Protein AF-A0A1B1FFP7-F1 (afdb_monomer)

Mean predicted aligned error: 6.58 Å

Sequence (120 aa):
LLLTLPTTCPLGAAAAIVDKVARKSIRLYSKKCHQLGHTQKDCSELLHLLHQLSQWVAPYLTDKGKYKEVTEQVTKQFRQMAQNPGNTACARHNIWAATTHYYQQVARLTSLMVKQRLMN

Solvent-accessible surface area (backbone atoms only — not comparable to full-atom values): 6703 Å² total; per-residue (Å²): 133,83,84,79,68,59,101,74,66,51,60,38,51,42,23,43,44,43,36,47,52,26,55,52,46,42,61,48,45,80,74,37,31,65,69,50,72,47,53,70,67,59,47,53,51,52,44,50,54,34,50,51,52,34,57,70,32,49,87,42,52,54,72,68,76,81,45,41,69,69,43,45,53,55,49,53,53,53,48,55,57,70,63,57,83,58,62,50,67,61,37,35,51,54,46,47,58,57,47,49,56,51,52,55,49,38,54,52,40,52,49,51,47,52,54,55,62,76,76,105

Radius of gyration: 14.86 Å; Cα contacts (8 Å, |Δi|>4): 83; chains: 1; bounding box: 39×23×39 Å

Structure (mmCIF, N/CA/C/O backbone):
data_AF-A0A1B1FFP7-F1
#
_entry.id   AF-A0A1B1FFP7-F1
#
loop_
_atom_site.group_PDB
_atom_site.id
_atom_site.type_symbol
_atom_site.label_atom_id
_atom_site.label_alt_id
_atom_site.label_comp_id
_atom_site.label_asym_id
_atom_site.label_entity_id
_atom_site.label_seq_id
_atom_site.pdbx_PDB_ins_code
_atom_site.Cartn_x
_atom_site.Cartn_y
_atom_site.Cartn_z
_atom_site.occupancy
_atom_site.B_iso_or_equiv
_atom_site.auth_seq_id
_atom_site.auth_comp_id
_atom_site.auth_asym_id
_atom_site.auth_atom_id
_atom_site.pdbx_PDB_model_num
ATOM 1 N N . LEU A 1 1 ? 14.551 -2.022 9.978 1.00 39.97 1 LEU A N 1
ATOM 2 C CA . LEU A 1 1 ? 13.949 -1.450 11.202 1.00 39.97 1 LEU A CA 1
ATOM 3 C C . LEU A 1 1 ? 12.517 -1.948 11.282 1.00 39.97 1 LEU A C 1
ATOM 5 O O . LEU A 1 1 ? 11.729 -1.632 10.396 1.00 39.97 1 LEU A O 1
ATOM 9 N N . LEU A 1 2 ? 12.241 -2.812 12.256 1.00 40.16 2 LEU A N 1
ATOM 10 C CA . LEU A 1 2 ? 10.919 -3.375 12.492 1.00 40.16 2 LEU A CA 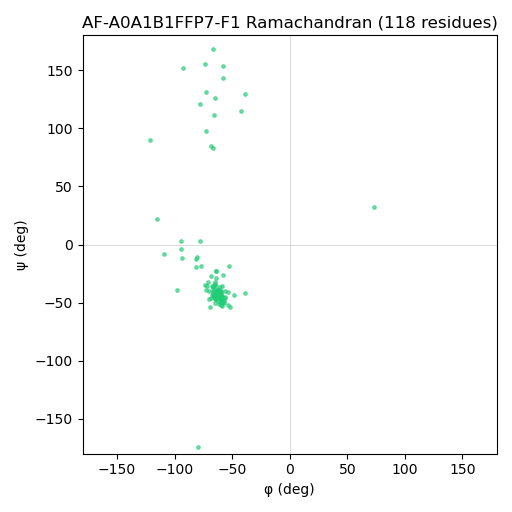1
ATOM 11 C C . LEU A 1 2 ? 9.963 -2.254 12.906 1.00 40.16 2 LEU A C 1
ATOM 13 O O . LEU A 1 2 ? 10.220 -1.561 13.885 1.00 40.16 2 LEU A O 1
ATOM 17 N N . LEU A 1 3 ? 8.840 -2.118 12.204 1.00 49.06 3 LEU A N 1
ATOM 18 C CA . LEU A 1 3 ? 7.635 -1.598 12.840 1.00 49.06 3 LEU A CA 1
ATOM 19 C C . LEU A 1 3 ? 7.193 -2.683 13.830 1.00 49.06 3 LEU A C 1
ATOM 21 O O . LEU A 1 3 ? 6.416 -3.569 13.483 1.00 49.06 3 LEU A O 1
ATOM 25 N N . THR A 1 4 ? 7.766 -2.680 15.034 1.00 46.66 4 THR A N 1
ATOM 26 C CA . THR A 1 4 ? 7.234 -3.421 16.180 1.00 46.66 4 THR A CA 1
ATOM 27 C C . THR A 1 4 ? 5.910 -2.769 16.541 1.00 46.66 4 THR A C 1
ATOM 29 O O . THR A 1 4 ? 5.845 -1.865 17.370 1.00 46.66 4 THR A O 1
ATOM 32 N N . LEU A 1 5 ? 4.856 -3.156 15.826 1.00 46.97 5 LEU A N 1
ATOM 33 C CA . LEU A 1 5 ? 3.507 -2.750 16.175 1.00 46.97 5 LEU A CA 1
ATOM 34 C C . LEU A 1 5 ? 3.106 -3.539 17.427 1.00 46.97 5 LEU A C 1
ATOM 36 O O . LEU A 1 5 ? 3.309 -4.756 17.455 1.00 46.97 5 LEU A O 1
ATOM 40 N N . PRO A 1 6 ? 2.577 -2.872 18.465 1.00 47.31 6 PRO A N 1
ATOM 41 C CA . PRO A 1 6 ? 2.093 -3.555 19.655 1.00 47.31 6 PRO A CA 1
ATOM 42 C C . PRO A 1 6 ? 1.006 -4.570 19.284 1.00 47.31 6 PRO A C 1
ATOM 44 O O . PRO A 1 6 ? 0.291 -4.406 18.291 1.00 47.31 6 PRO A O 1
ATOM 47 N N . THR A 1 7 ? 0.864 -5.606 20.111 1.00 51.12 7 THR A N 1
ATOM 48 C CA . THR A 1 7 ? -0.105 -6.711 19.982 1.00 51.12 7 THR A CA 1
ATOM 49 C C . THR A 1 7 ? -1.555 -6.233 19.819 1.00 51.12 7 THR A C 1
ATOM 51 O O . THR A 1 7 ? -2.394 -6.966 19.303 1.00 51.12 7 THR A O 1
ATOM 54 N N . THR A 1 8 ? -1.839 -4.980 20.181 1.00 57.19 8 THR A N 1
ATOM 55 C CA . THR A 1 8 ? -3.074 -4.252 19.888 1.00 57.19 8 THR A CA 1
ATOM 56 C C . THR A 1 8 ? -2.763 -2.973 19.102 1.00 57.19 8 THR A C 1
ATOM 58 O O . THR A 1 8 ? -2.547 -1.899 19.657 1.00 57.19 8 THR A O 1
ATOM 61 N N . CYS A 1 9 ? -2.745 -3.066 17.770 1.00 66.94 9 CYS A N 1
ATOM 62 C CA . CYS A 1 9 ? -2.741 -1.882 16.911 1.00 66.94 9 CYS A CA 1
ATOM 63 C C . CYS A 1 9 ? -4.172 -1.310 16.855 1.00 66.94 9 CYS A C 1
ATOM 65 O O . CYS A 1 9 ? -5.082 -2.036 16.443 1.00 66.94 9 CYS A O 1
ATOM 67 N N . PRO A 1 10 ? -4.415 -0.048 17.261 1.00 81.69 10 PRO A N 1
ATOM 68 C CA . PRO A 1 10 ? -5.734 0.566 17.118 1.00 81.69 10 PRO A CA 1
ATOM 69 C C . PRO A 1 10 ? -6.182 0.575 15.650 1.00 81.69 10 PRO A C 1
ATOM 71 O O . PRO A 1 10 ? -5.357 0.842 14.775 1.00 81.69 10 PRO A O 1
ATOM 74 N N . LEU A 1 11 ? -7.481 0.380 15.376 1.00 84.62 11 LEU A N 1
ATOM 75 C CA . LEU A 1 11 ? -8.041 0.416 14.010 1.00 84.62 11 LEU A CA 1
ATOM 76 C C . LEU A 1 11 ? -7.588 1.651 13.223 1.00 84.62 11 LEU A C 1
ATOM 78 O O . LEU A 1 11 ? -7.162 1.532 12.078 1.00 84.62 11 LEU A O 1
ATOM 82 N N . GLY A 1 12 ? -7.604 2.823 13.865 1.00 85.94 12 GLY A N 1
ATOM 83 C CA . GLY A 1 12 ? -7.147 4.067 13.247 1.00 85.94 12 GLY A CA 1
ATOM 84 C C . GLY A 1 12 ? -5.659 4.070 12.890 1.00 85.94 12 GLY A C 1
ATOM 85 O O . GLY A 1 12 ? -5.279 4.607 11.851 1.00 85.94 12 GLY A O 1
ATOM 86 N N . ALA A 1 13 ? -4.814 3.430 13.704 1.00 85.62 13 ALA A N 1
ATOM 87 C CA . ALA A 1 13 ? -3.382 3.320 13.435 1.00 85.62 13 ALA A CA 1
ATOM 88 C C . ALA A 1 13 ? -3.128 2.387 12.246 1.00 85.62 13 ALA A C 1
ATOM 90 O O . ALA A 1 13 ? -2.395 2.743 11.324 1.00 85.62 13 ALA A O 1
ATOM 91 N N . ALA A 1 14 ? -3.783 1.222 12.240 1.00 87.44 14 ALA A N 1
ATOM 92 C CA . ALA A 1 14 ? -3.716 0.263 11.144 1.00 87.44 14 ALA A CA 1
ATOM 93 C C . ALA A 1 14 ? -4.182 0.899 9.825 1.00 87.44 14 ALA A C 1
ATOM 95 O O . ALA A 1 14 ? -3.457 0.864 8.830 1.00 87.44 14 ALA A O 1
ATOM 96 N N . ALA A 1 15 ? -5.333 1.575 9.843 1.00 89.88 15 ALA A N 1
ATOM 97 C CA . ALA A 1 15 ? -5.876 2.288 8.693 1.00 89.88 15 ALA A CA 1
ATOM 98 C C . ALA A 1 15 ? -4.930 3.382 8.178 1.00 89.88 15 ALA A C 1
ATOM 100 O O . ALA A 1 15 ? -4.701 3.485 6.973 1.00 89.88 15 ALA A O 1
ATOM 101 N N . ALA A 1 16 ? -4.325 4.165 9.077 1.00 90.38 16 ALA A N 1
ATOM 102 C CA . ALA A 1 16 ? -3.380 5.215 8.708 1.00 90.38 16 ALA A CA 1
ATOM 103 C C . ALA A 1 16 ? -2.105 4.661 8.048 1.00 90.38 16 ALA A C 1
ATOM 105 O O . ALA A 1 16 ? -1.601 5.255 7.090 1.00 90.38 16 ALA A O 1
ATOM 106 N N . ILE A 1 17 ? -1.587 3.523 8.525 1.00 89.69 17 ILE A N 1
ATOM 107 C CA . ILE A 1 17 ? -0.440 2.839 7.910 1.00 89.69 17 ILE A CA 1
ATOM 108 C C . ILE A 1 17 ? -0.814 2.345 6.513 1.00 89.69 17 ILE A C 1
ATOM 110 O O . ILE A 1 17 ? -0.097 2.640 5.556 1.00 89.69 17 ILE A O 1
ATOM 114 N N . VAL A 1 18 ? -1.941 1.637 6.390 1.00 91.69 18 VAL A N 1
ATOM 115 C CA . VAL A 1 18 ? -2.412 1.072 5.120 1.00 91.69 18 VAL A CA 1
ATOM 116 C C . VAL A 1 18 ? -2.650 2.175 4.084 1.00 91.69 18 VAL A C 1
ATOM 118 O O . VAL A 1 18 ? -2.109 2.091 2.981 1.00 91.69 18 VAL A O 1
ATOM 121 N N . ASP A 1 19 ? -3.351 3.257 4.444 1.00 92.75 19 ASP A N 1
ATOM 122 C CA . ASP A 1 19 ? -3.563 4.408 3.553 1.00 92.75 19 ASP A CA 1
ATOM 123 C C . ASP A 1 19 ? -2.235 5.065 3.153 1.00 92.75 19 ASP A C 1
ATOM 125 O O . ASP A 1 19 ? -2.026 5.408 1.985 1.00 92.75 19 ASP A O 1
ATOM 129 N N . LYS A 1 20 ? -1.288 5.218 4.090 1.00 92.19 20 LYS A N 1
ATOM 130 C CA . LYS A 1 20 ? 0.010 5.821 3.768 1.00 92.19 20 LYS A CA 1
ATOM 131 C C . LYS A 1 20 ? 0.809 4.944 2.805 1.00 92.19 20 LYS A C 1
ATOM 133 O O . LYS A 1 20 ? 1.361 5.486 1.845 1.00 92.19 20 LYS A O 1
ATOM 138 N N . VAL A 1 21 ? 0.871 3.631 3.029 1.00 91.75 21 VAL A N 1
ATOM 139 C CA . VAL A 1 21 ? 1.542 2.686 2.121 1.00 91.75 21 VAL A CA 1
ATOM 140 C C . VAL A 1 21 ? 0.895 2.733 0.739 1.00 91.75 21 VAL A C 1
ATOM 142 O O . VAL A 1 21 ? 1.616 2.871 -0.250 1.00 91.75 21 VAL A O 1
ATOM 145 N N . ALA A 1 22 ? -0.438 2.717 0.658 1.00 93.19 22 ALA A N 1
ATOM 146 C CA . ALA A 1 22 ? -1.167 2.795 -0.606 1.00 93.19 22 ALA A CA 1
ATOM 147 C C . ALA A 1 22 ? -0.828 4.079 -1.379 1.00 93.19 22 ALA A C 1
ATOM 149 O O . ALA A 1 22 ? -0.337 4.022 -2.508 1.00 93.19 22 ALA A O 1
ATOM 150 N N . ARG A 1 23 ? -0.951 5.252 -0.745 1.00 93.19 23 ARG A N 1
ATOM 151 C CA . ARG A 1 23 ? -0.636 6.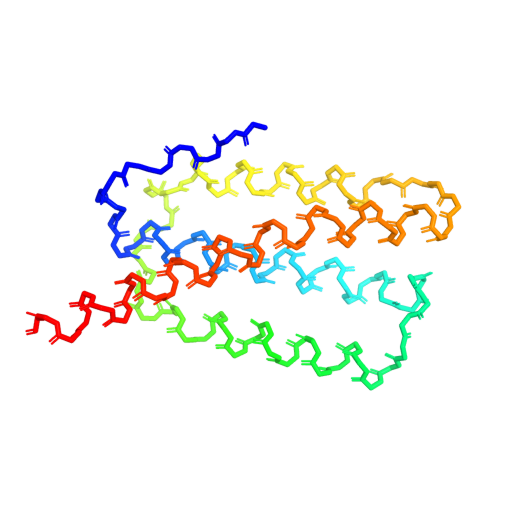551 -1.373 1.00 93.19 23 ARG A CA 1
ATOM 152 C C . ARG A 1 23 ? 0.818 6.678 -1.811 1.00 93.19 23 ARG A C 1
ATOM 154 O O . ARG A 1 23 ? 1.105 7.280 -2.847 1.00 93.19 23 ARG A O 1
ATOM 161 N N . LYS A 1 24 ? 1.762 6.175 -1.010 1.00 92.31 24 LYS A N 1
ATOM 162 C CA . LYS A 1 24 ? 3.188 6.230 -1.361 1.00 92.31 24 LYS A CA 1
ATOM 163 C C . LYS A 1 24 ? 3.523 5.272 -2.498 1.00 92.31 24 LYS A C 1
ATOM 165 O O . LYS A 1 24 ? 4.309 5.653 -3.363 1.00 92.31 24 LYS A O 1
ATOM 170 N N . SER A 1 25 ? 2.881 4.110 -2.538 1.00 91.19 25 SER A N 1
ATOM 171 C CA . SER A 1 25 ? 2.995 3.152 -3.638 1.00 91.19 25 SER A CA 1
ATOM 172 C C . SER A 1 25 ? 2.422 3.731 -4.928 1.00 91.19 25 SER A C 1
ATOM 174 O O . SER A 1 25 ? 3.133 3.745 -5.927 1.00 91.19 25 SER A O 1
ATOM 176 N N . ILE A 1 26 ? 1.228 4.337 -4.890 1.00 92.94 26 ILE A N 1
ATOM 177 C CA . ILE A 1 26 ? 0.642 5.055 -6.037 1.00 92.94 26 ILE A CA 1
ATOM 178 C C . ILE A 1 26 ? 1.650 6.067 -6.581 1.00 92.94 26 ILE A C 1
ATOM 180 O O . ILE A 1 26 ? 2.041 6.001 -7.739 1.00 92.94 26 ILE A O 1
ATOM 184 N N . ARG A 1 27 ? 2.174 6.952 -5.723 1.00 91.81 27 ARG A N 1
ATOM 185 C CA . ARG A 1 27 ? 3.142 7.974 -6.151 1.00 91.81 27 ARG A CA 1
ATOM 186 C C . ARG A 1 27 ? 4.426 7.384 -6.745 1.00 91.81 27 ARG A C 1
ATOM 188 O O . ARG A 1 27 ? 5.002 8.000 -7.642 1.00 91.81 27 ARG A O 1
ATOM 195 N N . LEU A 1 28 ? 4.908 6.258 -6.220 1.00 88.94 28 LEU A N 1
ATOM 196 C CA . LEU A 1 28 ? 6.108 5.586 -6.716 1.00 88.94 28 LEU A CA 1
ATOM 197 C C . LEU A 1 28 ? 5.854 4.979 -8.099 1.00 88.94 28 LEU A C 1
ATOM 199 O O . LEU A 1 28 ? 6.578 5.290 -9.045 1.00 88.94 28 LEU A O 1
ATOM 203 N N . TYR A 1 29 ? 4.809 4.164 -8.227 1.00 88.31 29 TYR A N 1
ATOM 204 C CA . TYR A 1 29 ? 4.514 3.427 -9.450 1.00 88.31 29 TYR A CA 1
ATOM 205 C C .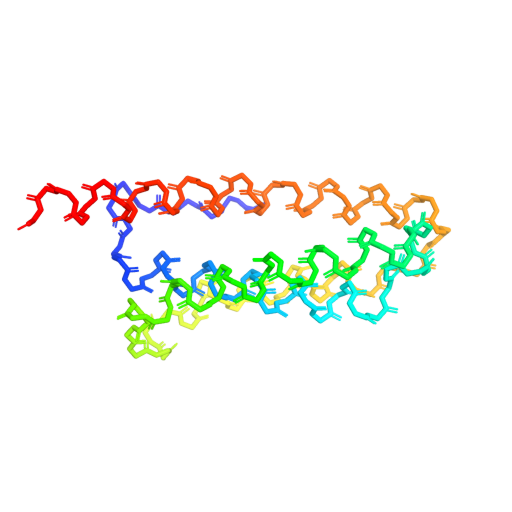 TYR A 1 29 ? 3.962 4.335 -10.556 1.00 88.31 29 TYR A C 1
ATOM 207 O O . TYR A 1 29 ? 4.400 4.201 -11.692 1.00 88.31 29 TYR A O 1
ATOM 215 N N . SER A 1 30 ? 3.169 5.370 -10.264 1.00 89.81 30 SER A N 1
ATOM 216 C CA . SER A 1 30 ? 2.761 6.344 -11.294 1.00 89.81 30 SER A CA 1
ATOM 217 C C . SER A 1 30 ? 3.947 7.033 -11.982 1.00 89.81 30 SER A C 1
ATOM 219 O O . SER A 1 30 ? 3.815 7.477 -13.115 1.00 89.81 30 SER A O 1
ATOM 221 N N . LYS A 1 31 ? 5.105 7.136 -11.313 1.00 86.19 31 LYS A N 1
ATOM 222 C CA . LYS A 1 31 ? 6.310 7.763 -11.880 1.00 86.19 31 LYS A CA 1
ATOM 223 C C . LYS A 1 31 ? 7.299 6.765 -12.461 1.00 86.19 31 LYS A C 1
ATOM 225 O O . LYS A 1 31 ? 7.945 7.061 -13.459 1.00 86.19 31 LYS A O 1
ATOM 230 N N . LYS A 1 32 ? 7.468 5.619 -11.800 1.00 83.88 32 LYS A N 1
ATOM 231 C CA . LYS A 1 32 ? 8.546 4.675 -12.104 1.00 83.88 32 LYS A CA 1
ATOM 232 C C . LYS A 1 32 ? 8.079 3.386 -12.766 1.00 83.88 32 LYS A C 1
ATOM 234 O O . LYS A 1 32 ? 8.931 2.626 -13.187 1.00 83.88 32 LYS A O 1
ATOM 239 N N . CYS A 1 33 ? 6.784 3.100 -12.885 1.00 85.06 33 CYS A N 1
ATOM 240 C CA . CYS A 1 33 ? 6.337 1.762 -13.286 1.00 85.06 33 CYS A CA 1
ATOM 241 C C . CYS A 1 33 ? 6.880 1.324 -14.662 1.00 85.06 33 CYS A C 1
ATOM 243 O O . CYS A 1 33 ? 7.460 0.244 -14.764 1.00 85.06 33 CYS A O 1
ATOM 245 N N . HIS A 1 34 ? 6.846 2.204 -15.669 1.00 82.44 34 HIS A N 1
ATOM 246 C CA . HIS A 1 34 ? 7.496 1.942 -16.961 1.00 82.44 34 HIS A CA 1
ATOM 247 C C . HIS A 1 34 ? 9.017 1.847 -16.858 1.00 82.44 34 HIS A C 1
ATOM 249 O O . HIS A 1 34 ? 9.616 0.945 -17.435 1.00 82.44 34 HIS A O 1
ATOM 255 N N . GLN A 1 35 ? 9.639 2.742 -16.083 1.00 83.25 35 GLN A N 1
ATOM 256 C CA . GLN A 1 35 ? 11.082 2.697 -15.851 1.00 83.25 35 GLN A CA 1
ATOM 257 C C . GLN A 1 35 ? 11.491 1.368 -15.228 1.00 83.25 35 GLN A C 1
ATOM 259 O O . GLN A 1 35 ? 12.523 0.854 -15.595 1.00 83.25 35 GLN A O 1
ATOM 264 N N . LEU A 1 36 ? 10.676 0.774 -14.357 1.00 81.00 36 LEU A N 1
ATOM 265 C CA . LEU A 1 36 ? 10.925 -0.521 -13.719 1.00 81.00 36 LEU A CA 1
ATOM 266 C C . LEU A 1 36 ? 10.639 -1.720 -14.644 1.00 81.00 36 LEU A C 1
ATOM 268 O O . LEU A 1 36 ? 10.782 -2.864 -14.217 1.00 81.00 36 LEU A O 1
ATOM 272 N N . GLY A 1 37 ? 10.263 -1.488 -15.905 1.00 83.50 37 GLY A N 1
ATOM 273 C CA . GLY A 1 37 ? 10.007 -2.536 -16.892 1.00 83.50 37 GLY A CA 1
ATOM 274 C C . GLY A 1 37 ? 8.705 -3.302 -16.653 1.00 83.50 37 GLY A C 1
ATOM 275 O O . GLY A 1 37 ? 8.659 -4.507 -16.902 1.00 83.50 37 GLY A O 1
ATOM 276 N N . HIS A 1 38 ? 7.679 -2.640 -16.112 1.00 85.81 38 HIS A N 1
ATOM 277 C CA . HIS A 1 38 ? 6.318 -3.177 -16.035 1.00 85.81 38 HIS A CA 1
ATOM 278 C C . HIS A 1 38 ? 5.486 -2.741 -17.245 1.00 85.81 38 HIS A C 1
ATOM 280 O O . HIS A 1 38 ? 5.723 -1.679 -17.833 1.00 85.81 38 HIS A O 1
ATOM 286 N N . THR A 1 39 ? 4.495 -3.557 -17.608 1.00 90.19 39 THR A N 1
ATOM 287 C CA . THR A 1 39 ? 3.565 -3.220 -18.689 1.00 90.19 39 THR A CA 1
ATOM 288 C C . THR A 1 39 ? 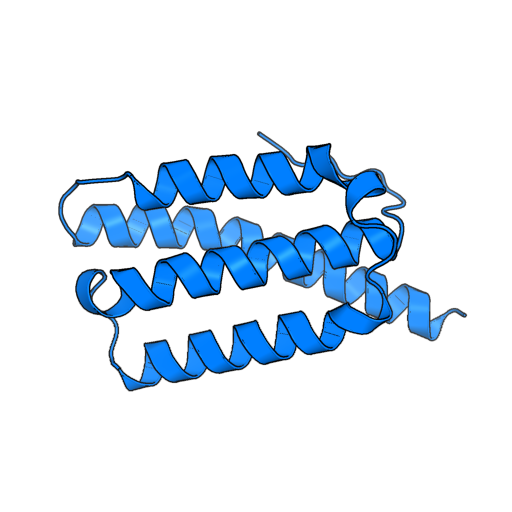2.579 -2.146 -18.236 1.00 90.19 39 THR A C 1
ATOM 290 O O . THR A 1 39 ? 2.278 -2.026 -17.049 1.00 90.19 39 THR A O 1
ATOM 293 N N . GLN A 1 40 ? 2.024 -1.378 -19.179 1.00 90.25 40 GLN A N 1
ATOM 294 C CA . GLN A 1 40 ? 0.981 -0.396 -18.863 1.00 90.25 40 GLN A CA 1
ATOM 295 C C . GLN A 1 40 ? -0.215 -1.044 -18.153 1.00 90.25 40 GLN A C 1
ATOM 297 O O . GLN A 1 40 ? -0.735 -0.471 -17.200 1.00 90.25 40 GLN A O 1
ATOM 302 N N . LYS A 1 41 ? -0.611 -2.249 -18.586 1.00 93.25 41 LYS A N 1
ATOM 303 C CA . LYS A 1 41 ? -1.709 -3.010 -17.986 1.00 93.25 41 LYS A CA 1
ATOM 304 C C . LYS A 1 41 ? -1.437 -3.304 -1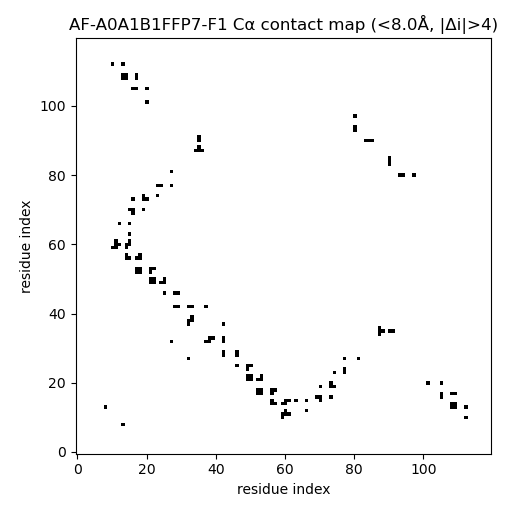6.510 1.00 93.25 41 LYS A C 1
ATOM 306 O O . LYS A 1 41 ? -2.258 -2.935 -15.675 1.00 93.25 41 LYS A O 1
ATOM 311 N N . ASP A 1 42 ? -0.270 -3.866 -16.192 1.00 90.50 42 ASP A N 1
ATOM 312 C CA . ASP A 1 42 ? 0.102 -4.185 -14.806 1.00 90.50 42 ASP A CA 1
ATOM 313 C C . ASP A 1 42 ? 0.172 -2.918 -13.945 1.00 90.50 42 ASP A C 1
ATOM 315 O O . ASP A 1 42 ? -0.265 -2.908 -12.795 1.00 90.50 42 ASP A O 1
ATOM 319 N N . CYS A 1 43 ? 0.698 -1.822 -14.505 1.00 90.69 43 CYS A N 1
ATOM 320 C CA . CYS A 1 43 ? 0.752 -0.535 -13.820 1.00 90.69 43 CYS A CA 1
ATOM 321 C C . CYS A 1 43 ? -0.652 -0.009 -13.501 1.00 90.69 43 CYS A C 1
ATOM 323 O O . CYS A 1 43 ? -0.910 0.408 -12.374 1.00 90.69 43 CYS A O 1
ATOM 325 N N . SER A 1 44 ? -1.560 -0.018 -14.477 1.00 93.75 44 SER A N 1
ATOM 326 C CA . SER A 1 44 ? -2.938 0.440 -14.303 1.00 93.75 44 SER A CA 1
ATOM 327 C C . SER A 1 44 ? -3.698 -0.413 -13.291 1.00 93.75 44 SER A C 1
ATOM 329 O O . SER A 1 44 ? -4.381 0.140 -12.430 1.00 93.75 44 SER A O 1
ATOM 331 N N . GLU A 1 45 ? -3.539 -1.735 -13.34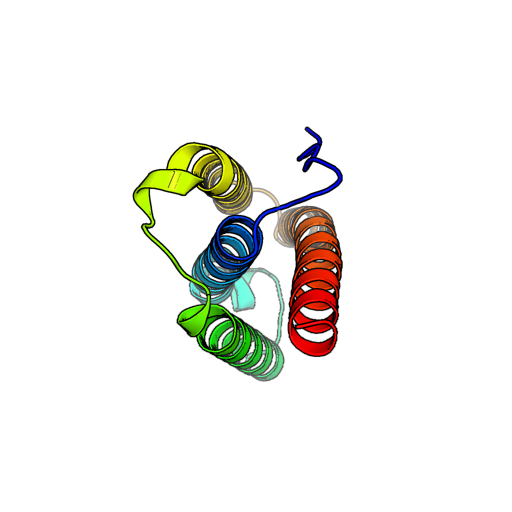7 1.00 95.44 45 GLU A N 1
ATOM 332 C CA . GLU A 1 45 ? -4.160 -2.667 -12.406 1.00 95.44 45 GLU A CA 1
ATOM 333 C C . GLU A 1 45 ? -3.638 -2.459 -10.980 1.00 95.44 45 GLU A C 1
ATOM 335 O O . GLU A 1 45 ? -4.425 -2.291 -10.048 1.00 95.44 45 GLU A O 1
ATOM 340 N N . LEU A 1 46 ? -2.318 -2.344 -10.804 1.00 91.75 46 LEU A N 1
ATOM 341 C CA . LEU A 1 46 ? -1.719 -2.045 -9.504 1.00 91.75 46 LEU A CA 1
ATOM 342 C C . LEU A 1 46 ? -2.232 -0.717 -8.934 1.00 91.75 46 LEU A C 1
ATOM 344 O O . LEU A 1 46 ? -2.599 -0.645 -7.762 1.00 91.75 46 LEU A O 1
ATOM 348 N N . LEU A 1 47 ? -2.262 0.346 -9.743 1.00 94.25 47 LEU A N 1
ATOM 349 C CA . LEU A 1 47 ? -2.769 1.644 -9.299 1.00 94.25 47 LEU A CA 1
ATOM 350 C C . LEU A 1 47 ? -4.246 1.555 -8.900 1.00 94.25 47 LEU A C 1
ATOM 352 O O . LEU A 1 47 ? -4.620 2.103 -7.863 1.00 94.25 47 LEU A O 1
ATOM 356 N N . HIS A 1 48 ? -5.063 0.833 -9.669 1.00 96.06 48 HIS A N 1
ATOM 357 C CA . HIS A 1 48 ? -6.469 0.602 -9.350 1.00 96.06 48 HIS A CA 1
ATOM 358 C C . HIS A 1 48 ? -6.641 -0.102 -7.996 1.00 96.06 48 HIS A C 1
ATOM 360 O O . HIS A 1 48 ? -7.349 0.411 -7.127 1.00 96.06 48 HIS A O 1
ATOM 366 N N . LEU A 1 49 ? -5.922 -1.206 -7.769 1.00 95.06 49 LEU A N 1
ATOM 367 C CA . LEU A 1 49 ? -5.957 -1.955 -6.508 1.00 95.06 49 LEU A CA 1
ATOM 368 C C . LEU A 1 49 ? -5.522 -1.095 -5.312 1.00 95.06 49 LEU A C 1
ATOM 370 O O . LEU A 1 49 ? -6.142 -1.131 -4.248 1.00 95.06 49 LEU A O 1
ATOM 374 N N . LEU A 1 50 ? -4.482 -0.272 -5.475 1.00 94.75 50 LEU A N 1
ATOM 375 C CA . LEU A 1 50 ? -4.020 0.635 -4.421 1.00 94.75 50 LEU A CA 1
ATOM 376 C C . LEU A 1 50 ? -5.049 1.732 -4.112 1.00 94.75 50 LEU A C 1
ATOM 378 O O . LEU A 1 50 ? -5.215 2.107 -2.949 1.00 94.75 50 LEU A O 1
ATOM 382 N N . HIS A 1 51 ? -5.759 2.237 -5.124 1.00 95.69 51 HIS A N 1
ATOM 383 C CA . HIS A 1 51 ? -6.857 3.181 -4.923 1.00 95.69 51 HIS A CA 1
ATOM 384 C C . HIS A 1 51 ? -8.017 2.544 -4.156 1.00 95.69 51 HIS A C 1
ATOM 386 O O . HIS A 1 51 ? -8.491 3.142 -3.187 1.00 95.69 51 HIS A O 1
ATOM 392 N N . GLN A 1 52 ? -8.423 1.328 -4.530 1.00 95.62 52 GLN A N 1
ATOM 393 C CA . GLN A 1 52 ? -9.460 0.574 -3.819 1.00 95.62 52 GLN A CA 1
ATOM 394 C C . GLN A 1 52 ? -9.073 0.322 -2.360 1.00 95.62 52 GLN A C 1
ATOM 396 O O . GLN A 1 52 ? -9.883 0.531 -1.461 1.00 95.62 52 GLN A O 1
ATOM 401 N N . LEU A 1 53 ? -7.816 -0.048 -2.101 1.00 93.44 53 LEU A N 1
ATOM 402 C CA . LEU A 1 53 ? -7.313 -0.248 -0.745 1.00 93.44 53 LEU A CA 1
ATOM 403 C C . LEU A 1 53 ? -7.401 1.035 0.097 1.00 93.44 53 LEU A C 1
ATOM 405 O O . LEU A 1 53 ? -7.869 0.990 1.233 1.00 93.44 53 LEU A O 1
ATOM 409 N N . SER A 1 54 ? -6.992 2.182 -0.458 1.00 93.00 54 SER A N 1
ATOM 410 C CA . SER A 1 54 ? -7.119 3.486 0.211 1.00 93.00 54 SER A CA 1
ATOM 411 C C . SER A 1 54 ? -8.578 3.858 0.492 1.00 93.00 54 SER A C 1
ATOM 413 O O . SER A 1 54 ? -8.874 4.407 1.552 1.00 93.00 54 SER A O 1
ATOM 415 N N . GLN A 1 55 ? -9.495 3.566 -0.433 1.00 93.69 55 GLN A N 1
ATOM 416 C CA . GLN A 1 55 ? -10.929 3.797 -0.235 1.00 93.69 55 GLN A CA 1
ATOM 417 C C . GLN A 1 55 ? -11.501 2.886 0.856 1.00 93.69 55 GLN A C 1
ATOM 419 O O . GLN A 1 55 ? -12.260 3.349 1.702 1.00 93.69 55 GLN A O 1
ATOM 424 N N . TRP A 1 56 ? -11.092 1.618 0.885 1.00 92.75 56 TRP A N 1
ATOM 425 C CA . TRP A 1 56 ? -11.548 0.642 1.871 1.00 92.75 56 TRP A CA 1
ATOM 426 C C . TRP A 1 56 ? -11.167 1.028 3.307 1.00 92.75 56 TRP A C 1
ATOM 428 O O . TRP A 1 56 ? -11.978 0.868 4.218 1.00 92.75 56 TRP A O 1
ATOM 438 N N . VAL A 1 57 ? -9.967 1.582 3.524 1.00 91.38 57 VAL A N 1
ATOM 439 C CA . VAL A 1 57 ? -9.549 2.041 4.864 1.00 91.38 57 VAL A CA 1
ATOM 440 C C . VAL A 1 57 ? -10.080 3.419 5.250 1.00 91.38 57 VAL A C 1
ATOM 442 O O . VAL A 1 57 ? -9.993 3.777 6.424 1.00 91.38 57 VAL A O 1
ATOM 445 N N . ALA A 1 58 ? -10.631 4.190 4.308 1.00 90.75 58 ALA A N 1
ATOM 446 C CA . ALA A 1 58 ? -11.050 5.571 4.545 1.00 90.75 58 ALA A CA 1
ATOM 447 C C . ALA A 1 58 ? -12.000 5.749 5.749 1.00 90.75 58 ALA A C 1
ATOM 449 O O . ALA A 1 58 ? -11.762 6.676 6.524 1.00 90.75 58 ALA A O 1
ATOM 450 N N . PRO A 1 59 ? -12.997 4.869 5.988 1.00 89.25 59 PRO A N 1
ATOM 451 C CA . PRO A 1 59 ? -13.895 4.993 7.141 1.00 89.25 59 PRO A CA 1
ATOM 452 C C . PRO A 1 59 ? -13.201 4.838 8.501 1.00 89.25 59 PRO A C 1
ATOM 454 O O . PRO A 1 59 ? -13.711 5.307 9.511 1.00 89.25 59 PRO A O 1
ATOM 457 N N . TYR A 1 60 ? -12.041 4.182 8.537 1.00 87.56 60 TYR A N 1
ATOM 458 C CA . TYR A 1 60 ? -11.277 3.933 9.761 1.00 87.56 60 TYR A CA 1
ATOM 459 C C . TYR A 1 60 ? -10.204 5.000 10.005 1.00 87.56 60 TYR A C 1
ATOM 461 O O . TYR A 1 60 ? -9.513 4.957 11.022 1.00 87.56 60 TYR A O 1
ATOM 469 N N . LEU A 1 61 ? -10.030 5.954 9.082 1.00 84.81 61 LEU A N 1
ATOM 470 C CA . LEU A 1 61 ? -9.080 7.047 9.244 1.00 84.81 61 LEU A CA 1
ATOM 471 C C . LEU A 1 61 ? -9.611 8.046 10.277 1.00 84.81 61 LEU A C 1
ATOM 473 O O . LEU A 1 61 ? -10.398 8.935 9.966 1.00 84.81 61 LEU A O 1
ATOM 477 N N . THR A 1 62 ? -9.136 7.914 11.511 1.00 75.44 62 THR A N 1
ATOM 478 C CA . THR A 1 62 ? -9.311 8.934 12.552 1.00 75.44 62 THR A CA 1
ATOM 479 C C . THR A 1 62 ? -8.298 10.074 12.360 1.00 75.44 62 THR A C 1
ATOM 481 O O . THR A 1 62 ? -7.550 10.085 11.381 1.00 75.44 62 THR A O 1
ATOM 484 N N . ASP A 1 63 ? -8.239 11.025 13.299 1.00 73.44 63 ASP A N 1
ATOM 485 C CA . ASP A 1 63 ? -7.325 12.175 13.245 1.00 73.44 63 ASP A CA 1
ATOM 486 C C . ASP A 1 63 ? -5.901 11.791 12.788 1.00 73.44 63 ASP A C 1
ATOM 488 O O . ASP A 1 63 ? -5.172 11.046 13.454 1.00 73.44 63 ASP A O 1
ATOM 492 N N . LYS A 1 64 ? -5.512 12.314 11.618 1.00 64.94 64 LYS A N 1
ATOM 493 C CA . LYS A 1 64 ? -4.238 12.025 10.946 1.00 64.94 64 LYS A CA 1
ATOM 494 C C . LYS A 1 64 ? -3.033 12.494 11.762 1.00 64.94 64 LYS A C 1
ATOM 496 O O . LYS A 1 64 ? -1.939 11.966 11.560 1.00 64.94 64 LYS A O 1
ATOM 501 N N . GLY A 1 65 ? -3.216 13.455 12.671 1.00 69.50 65 GLY A N 1
ATOM 502 C CA . GLY A 1 65 ? -2.168 13.919 13.578 1.00 69.50 65 GLY A CA 1
ATOM 503 C C . GLY A 1 65 ? -1.729 12.839 14.566 1.00 69.50 65 GLY A C 1
ATOM 504 O O . GLY A 1 65 ? -0.538 12.710 14.846 1.00 69.50 65 GLY A O 1
ATOM 505 N N . LYS A 1 66 ? -2.664 11.988 15.008 1.00 78.06 66 LYS A N 1
ATOM 506 C CA . LYS A 1 66 ? -2.439 10.974 16.050 1.00 78.06 66 LYS A CA 1
ATOM 507 C C . LYS A 1 66 ? -1.430 9.892 15.657 1.00 78.06 66 LYS A C 1
ATOM 509 O O . LYS A 1 66 ? -0.755 9.341 16.518 1.00 78.06 66 LYS A O 1
ATOM 514 N N . TYR A 1 67 ? -1.306 9.596 14.365 1.00 80.88 67 TYR A N 1
ATOM 515 C CA . TYR A 1 67 ? -0.430 8.532 13.849 1.00 80.88 67 TYR A CA 1
ATOM 516 C C . TYR A 1 67 ? 0.711 9.071 12.982 1.00 80.88 67 TYR A C 1
ATOM 518 O O . TYR A 1 67 ? 1.284 8.352 12.157 1.00 80.88 67 TYR A O 1
ATOM 526 N N . LYS A 1 68 ? 1.046 10.354 13.153 1.00 82.00 68 LYS A N 1
ATOM 527 C CA . LYS A 1 68 ? 2.062 11.046 12.360 1.00 82.00 68 LYS A CA 1
ATOM 528 C C . LYS A 1 68 ? 3.399 10.307 12.372 1.00 82.00 68 LYS A C 1
ATOM 530 O O . LYS A 1 68 ? 3.885 9.973 11.298 1.00 82.00 68 LYS A O 1
ATOM 535 N N . GLU A 1 69 ? 3.923 9.964 13.546 1.00 83.12 69 GLU A N 1
ATOM 536 C CA . GLU A 1 69 ? 5.236 9.320 13.695 1.00 83.12 69 GLU A CA 1
ATOM 537 C C . GLU A 1 69 ? 5.349 8.007 12.901 1.00 83.12 69 GLU A C 1
ATOM 539 O O . GLU A 1 69 ? 6.252 7.829 12.080 1.00 83.12 69 GLU A O 1
ATOM 544 N N . VAL A 1 70 ? 4.371 7.111 13.057 1.00 77.38 70 VAL A N 1
ATOM 545 C CA . VAL A 1 70 ? 4.354 5.823 12.347 1.00 77.38 70 VAL A CA 1
ATOM 546 C C . VAL A 1 70 ? 4.257 6.034 10.832 1.00 77.38 70 VAL A C 1
ATOM 548 O O . VAL A 1 70 ? 4.952 5.391 10.041 1.00 77.38 70 VAL A O 1
ATOM 551 N N . THR A 1 71 ? 3.430 6.983 10.392 1.00 84.06 71 THR A N 1
ATOM 552 C CA . THR A 1 71 ? 3.253 7.254 8.961 1.00 84.06 71 THR A CA 1
ATOM 553 C C . THR A 1 71 ? 4.405 8.063 8.334 1.00 84.06 71 THR A C 1
ATOM 555 O O . THR A 1 71 ? 4.597 8.051 7.107 1.00 84.06 71 THR A O 1
ATOM 558 N N . GLU A 1 72 ? 5.212 8.744 9.145 1.00 87.62 72 GLU A N 1
ATOM 559 C CA . GLU A 1 72 ? 6.456 9.395 8.737 1.00 87.62 72 GLU A CA 1
ATOM 560 C C . GLU A 1 72 ? 7.556 8.380 8.457 1.00 87.62 72 GLU A C 1
ATOM 562 O O . GLU A 1 72 ? 8.258 8.524 7.453 1.00 87.62 72 GLU A O 1
ATOM 567 N N . GLN A 1 73 ? 7.655 7.309 9.249 1.00 84.06 73 GLN A N 1
ATOM 568 C CA . GLN A 1 73 ? 8.591 6.218 8.968 1.00 84.06 73 GLN A CA 1
ATOM 569 C C . GLN A 1 73 ? 8.314 5.589 7.597 1.00 84.06 73 GLN A C 1
ATOM 571 O O . GLN A 1 73 ? 9.227 5.485 6.774 1.00 84.06 73 GLN A O 1
ATOM 576 N N . VAL A 1 74 ? 7.044 5.291 7.291 1.00 85.25 74 VAL A N 1
ATOM 577 C CA . VAL A 1 74 ? 6.621 4.836 5.952 1.00 85.25 74 VAL A CA 1
ATOM 578 C C . VAL A 1 74 ? 7.043 5.851 4.885 1.00 85.25 74 VAL A C 1
ATOM 580 O O . VAL A 1 74 ? 7.612 5.503 3.852 1.00 85.25 74 VAL A O 1
ATOM 583 N N . THR A 1 75 ? 6.827 7.142 5.140 1.00 86.75 75 THR A N 1
ATOM 584 C CA . THR A 1 75 ? 7.204 8.203 4.197 1.00 86.75 75 THR A CA 1
ATOM 585 C C . THR A 1 75 ? 8.710 8.256 3.934 1.00 86.75 75 THR A C 1
ATOM 587 O O . THR A 1 75 ? 9.113 8.406 2.777 1.00 86.75 75 THR A O 1
ATOM 590 N N . LYS A 1 76 ? 9.538 8.137 4.976 1.00 88.00 76 LYS A N 1
ATOM 591 C CA . LYS A 1 76 ? 11.003 8.158 4.880 1.00 88.00 76 LYS A CA 1
ATOM 592 C C . LYS A 1 76 ? 11.509 7.000 4.024 1.00 88.00 76 LYS A C 1
ATOM 594 O O . LYS A 1 76 ? 12.309 7.215 3.118 1.00 88.00 76 LYS A O 1
ATOM 599 N N . GLN A 1 77 ? 10.974 5.808 4.250 1.00 82.88 77 GLN A N 1
ATOM 600 C CA . GLN A 1 77 ? 11.368 4.595 3.538 1.00 82.88 77 GLN A CA 1
ATOM 601 C C . GLN A 1 77 ? 11.005 4.660 2.049 1.00 82.88 77 GLN A C 1
ATOM 603 O O . GLN A 1 77 ? 11.842 4.413 1.184 1.00 82.88 77 GLN A O 1
ATOM 608 N N . PHE A 1 78 ? 9.793 5.115 1.716 1.00 84.00 78 PHE A N 1
ATOM 609 C CA . PHE A 1 78 ? 9.412 5.326 0.316 1.00 84.00 78 PHE A CA 1
ATOM 610 C C . PHE A 1 78 ? 10.225 6.424 -0.376 1.00 84.00 78 PHE A C 1
ATOM 612 O O . PHE A 1 78 ? 10.491 6.324 -1.574 1.00 84.00 78 PHE A O 1
ATOM 619 N N . ARG A 1 79 ? 10.656 7.462 0.353 1.00 85.88 79 ARG A N 1
ATOM 620 C CA . ARG A 1 79 ? 11.562 8.482 -0.193 1.00 85.88 79 ARG A CA 1
ATOM 621 C C . ARG A 1 79 ? 12.922 7.878 -0.552 1.00 85.88 79 ARG A C 1
ATOM 623 O O . ARG A 1 79 ? 13.405 8.145 -1.647 1.00 85.88 79 ARG A O 1
ATOM 630 N N . GLN A 1 80 ? 13.488 7.044 0.319 1.00 83.44 80 GLN A N 1
ATOM 631 C CA . GLN A 1 80 ? 14.755 6.348 0.064 1.00 83.44 80 GLN A CA 1
ATOM 632 C C . GLN A 1 80 ? 14.657 5.438 -1.170 1.00 83.44 80 GLN A C 1
ATOM 634 O O . GLN A 1 80 ? 15.510 5.503 -2.051 1.00 83.44 80 GLN A O 1
ATOM 639 N N . MET A 1 81 ? 13.567 4.675 -1.307 1.00 79.75 81 MET A N 1
ATOM 640 C CA . MET A 1 81 ? 13.319 3.854 -2.502 1.00 79.75 81 MET A CA 1
ATOM 641 C C . MET A 1 81 ? 13.210 4.691 -3.786 1.00 79.75 81 MET A C 1
ATOM 643 O O . MET A 1 81 ? 13.746 4.324 -4.832 1.00 79.75 81 MET A O 1
ATOM 647 N N . ALA A 1 82 ? 12.531 5.839 -3.722 1.00 77.19 82 ALA A N 1
ATOM 648 C CA . ALA A 1 82 ? 12.364 6.719 -4.874 1.00 77.19 82 ALA A CA 1
ATOM 649 C C . ALA A 1 82 ? 13.676 7.390 -5.317 1.00 77.19 82 ALA A C 1
ATOM 651 O O . ALA A 1 82 ? 13.812 7.712 -6.496 1.00 77.19 82 ALA A O 1
ATOM 652 N N . GLN A 1 83 ? 14.632 7.580 -4.407 1.00 77.94 83 GLN A N 1
ATOM 653 C CA . GLN A 1 83 ? 15.924 8.208 -4.691 1.00 77.94 83 GLN A CA 1
ATOM 654 C C . GLN A 1 83 ? 16.947 7.264 -5.327 1.00 77.94 83 GLN A C 1
ATOM 656 O O . GLN A 1 83 ? 17.961 7.755 -5.802 1.00 77.94 83 GLN A O 1
ATOM 661 N N . ASN A 1 84 ? 16.696 5.951 -5.366 1.00 66.94 84 ASN A N 1
ATOM 662 C CA . ASN A 1 84 ? 17.673 4.977 -5.852 1.00 66.94 84 ASN A CA 1
ATOM 663 C C . ASN A 1 84 ? 17.943 5.180 -7.368 1.00 66.94 84 ASN A C 1
ATOM 665 O O . ASN A 1 84 ? 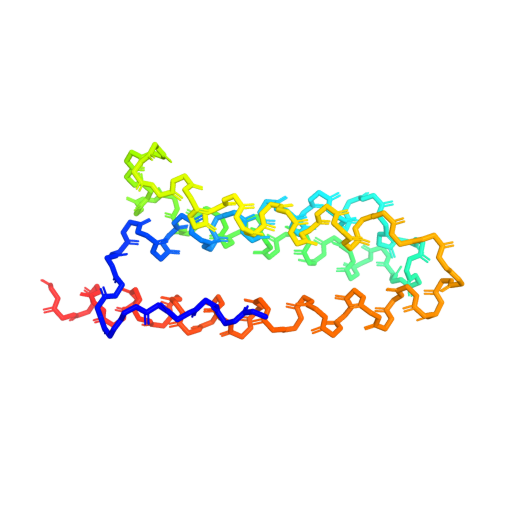17.019 4.943 -8.158 1.00 66.94 84 ASN A O 1
ATOM 669 N N . PRO A 1 85 ? 19.147 5.642 -7.778 1.00 56.16 85 PRO A N 1
ATOM 670 C CA . PRO A 1 85 ? 19.460 6.015 -9.162 1.00 56.16 85 PRO A CA 1
ATOM 671 C C . PRO A 1 85 ? 20.108 4.874 -9.967 1.00 56.16 85 PRO A C 1
ATOM 673 O O . PRO A 1 85 ? 20.522 5.084 -11.102 1.00 56.16 85 PRO A O 1
ATOM 676 N N . GLY A 1 86 ? 20.255 3.686 -9.368 1.00 58.72 86 GLY A N 1
ATOM 677 C CA . GLY A 1 86 ? 20.970 2.560 -9.970 1.00 58.72 86 GLY A CA 1
ATOM 678 C C . GLY A 1 86 ? 20.286 1.972 -11.208 1.00 58.72 86 GLY A C 1
ATOM 679 O O . GLY A 1 86 ? 19.118 2.252 -11.477 1.00 58.72 86 GLY A O 1
ATOM 680 N N . ASN A 1 87 ? 21.026 1.108 -11.921 1.00 68.56 87 ASN A N 1
ATOM 681 C CA . ASN A 1 87 ? 20.538 0.310 -13.052 1.00 68.56 87 ASN A CA 1
ATOM 682 C C . ASN A 1 87 ? 19.112 -0.193 -12.782 1.00 68.56 87 ASN A C 1
ATOM 684 O O . ASN A 1 87 ? 18.835 -0.777 -11.730 1.00 68.56 87 ASN A O 1
ATOM 688 N N . THR A 1 88 ? 18.233 0.029 -13.752 1.00 69.75 88 THR A N 1
ATOM 689 C CA . THR A 1 88 ? 16.820 -0.333 -13.765 1.00 69.75 88 THR A CA 1
ATOM 690 C C . THR A 1 88 ? 16.508 -1.698 -13.148 1.00 69.75 88 THR A C 1
ATOM 692 O O . THR A 1 88 ? 15.552 -1.814 -12.380 1.00 69.75 88 THR A O 1
ATOM 695 N N . ALA A 1 89 ? 17.324 -2.722 -13.420 1.00 74.69 89 ALA A N 1
ATOM 696 C CA . ALA A 1 89 ? 17.132 -4.064 -12.867 1.00 74.69 89 ALA A CA 1
ATOM 697 C C . ALA A 1 89 ? 17.382 -4.127 -11.346 1.00 74.69 89 ALA A C 1
ATOM 699 O O . ALA A 1 89 ? 16.550 -4.646 -10.600 1.00 74.69 89 ALA A O 1
ATOM 700 N N . CYS A 1 90 ? 18.477 -3.533 -10.859 1.00 74.88 90 CYS A N 1
ATOM 701 C CA . CYS A 1 90 ? 18.764 -3.430 -9.423 1.00 74.88 90 CYS A CA 1
ATOM 702 C C . CYS A 1 90 ? 17.750 -2.532 -8.708 1.00 74.88 90 CYS A C 1
ATOM 704 O O . CYS A 1 90 ? 17.311 -2.847 -7.602 1.00 74.88 90 CYS A O 1
ATOM 706 N N . ALA A 1 91 ? 17.340 -1.427 -9.337 1.00 74.81 91 ALA A N 1
ATOM 707 C CA . ALA A 1 91 ? 16.300 -0.554 -8.805 1.00 74.81 91 ALA A CA 1
ATOM 708 C C . ALA A 1 91 ? 14.961 -1.298 -8.673 1.00 74.81 91 ALA A C 1
ATOM 710 O O . ALA A 1 91 ? 14.321 -1.209 -7.625 1.00 74.81 91 ALA A O 1
ATOM 711 N N . ARG A 1 92 ? 14.578 -2.091 -9.684 1.00 79.44 92 ARG A N 1
ATOM 712 C CA . ARG A 1 92 ? 13.396 -2.963 -9.653 1.00 79.44 92 ARG A CA 1
ATOM 713 C C . ARG A 1 92 ? 13.475 -3.980 -8.527 1.00 79.44 92 ARG A C 1
ATOM 715 O O . ARG A 1 92 ? 12.533 -4.061 -7.747 1.00 79.44 92 ARG A O 1
ATOM 722 N N . HIS A 1 93 ? 14.585 -4.706 -8.405 1.00 80.56 93 HIS A N 1
ATOM 723 C CA . HIS A 1 93 ? 14.753 -5.710 -7.354 1.00 80.56 93 HIS A CA 1
ATOM 724 C C . HIS A 1 93 ? 14.644 -5.093 -5.951 1.00 80.56 93 HIS A C 1
ATOM 726 O O . HIS A 1 93 ? 13.880 -5.574 -5.118 1.00 80.56 93 HIS A O 1
ATOM 732 N N . ASN A 1 94 ? 15.328 -3.972 -5.714 1.00 78.69 94 ASN A N 1
ATOM 733 C CA . ASN A 1 94 ? 15.311 -3.283 -4.423 1.00 78.69 94 ASN A CA 1
ATOM 734 C C . ASN A 1 94 ? 13.927 -2.716 -4.077 1.00 78.69 94 ASN A C 1
ATOM 736 O O . ASN A 1 94 ? 13.466 -2.853 -2.944 1.00 78.69 94 ASN A O 1
ATOM 740 N N . ILE A 1 95 ? 13.247 -2.097 -5.048 1.00 79.75 95 ILE A N 1
ATOM 741 C CA . ILE A 1 95 ? 11.882 -1.587 -4.867 1.00 79.75 95 ILE A CA 1
ATOM 742 C C . ILE A 1 95 ? 10.918 -2.744 -4.606 1.00 79.75 95 ILE A C 1
ATOM 744 O O . ILE A 1 95 ? 10.093 -2.649 -3.699 1.00 79.75 95 ILE A O 1
ATOM 748 N N . TRP A 1 96 ? 11.037 -3.848 -5.341 1.00 79.69 96 TRP A N 1
ATOM 749 C CA . TRP A 1 96 ? 10.209 -5.034 -5.146 1.00 79.69 96 TRP A CA 1
ATOM 750 C C . TRP A 1 96 ? 10.398 -5.644 -3.756 1.00 79.69 96 TRP A C 1
ATOM 752 O O . TRP A 1 96 ? 9.423 -5.835 -3.031 1.00 79.69 96 TRP A O 1
ATOM 762 N N . ALA A 1 97 ? 11.642 -5.894 -3.342 1.00 79.00 97 ALA A N 1
ATOM 763 C CA . ALA A 1 97 ? 11.952 -6.475 -2.039 1.00 79.00 97 ALA A CA 1
ATOM 764 C C . ALA A 1 97 ? 11.416 -5.606 -0.890 1.00 79.00 97 ALA A C 1
ATOM 766 O O . ALA A 1 97 ? 10.751 -6.098 0.024 1.00 79.00 97 ALA A O 1
ATOM 767 N N . ALA A 1 98 ? 11.631 -4.291 -0.969 1.00 77.44 98 ALA A N 1
ATOM 768 C CA . ALA A 1 98 ? 11.165 -3.364 0.051 1.00 77.44 98 ALA A CA 1
ATOM 769 C C . ALA A 1 98 ? 9.632 -3.210 0.060 1.00 77.44 98 ALA A C 1
ATOM 771 O O . ALA A 1 98 ? 9.028 -3.179 1.133 1.00 77.44 98 ALA A O 1
ATOM 772 N N . THR A 1 99 ? 8.978 -3.154 -1.107 1.00 81.06 99 THR A N 1
ATOM 773 C CA . THR A 1 99 ? 7.507 -3.056 -1.188 1.00 81.06 99 THR A CA 1
ATOM 774 C C . THR A 1 99 ? 6.805 -4.350 -0.783 1.00 81.06 99 THR A C 1
ATOM 776 O O . THR A 1 99 ? 5.765 -4.277 -0.134 1.00 81.06 99 THR A O 1
ATOM 779 N N . THR A 1 100 ? 7.402 -5.519 -1.036 1.00 83.44 100 THR A N 1
ATOM 780 C CA . THR A 1 100 ? 6.875 -6.827 -0.605 1.00 83.44 100 THR A CA 1
ATOM 781 C C . THR A 1 100 ? 6.663 -6.874 0.905 1.00 83.44 100 THR A C 1
ATOM 783 O O . THR A 1 100 ? 5.592 -7.259 1.373 1.00 83.44 100 THR A O 1
ATOM 786 N N . HIS A 1 101 ? 7.645 -6.411 1.679 1.00 81.81 101 HIS A N 1
ATOM 787 C CA . HIS A 1 101 ? 7.523 -6.340 3.133 1.00 81.81 101 HIS A CA 1
ATOM 788 C C . HIS A 1 101 ? 6.363 -5.427 3.574 1.00 81.81 101 HIS A C 1
ATOM 790 O O . HI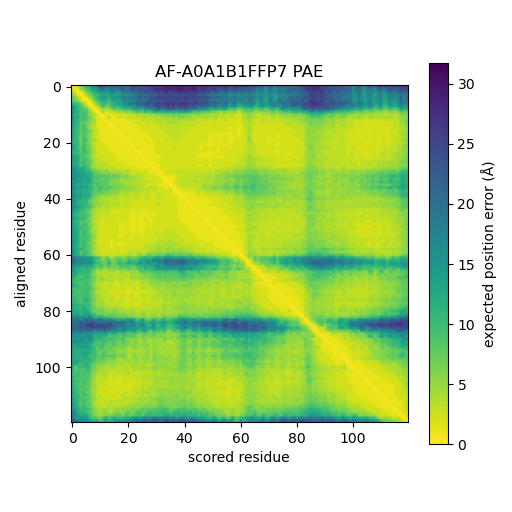S A 1 101 ? 5.598 -5.787 4.469 1.00 81.81 101 HIS A O 1
ATOM 796 N N . TYR A 1 102 ? 6.168 -4.275 2.920 1.00 83.81 102 TYR A N 1
ATOM 797 C CA . TYR A 1 102 ? 5.023 -3.405 3.214 1.00 83.81 102 TYR A CA 1
ATOM 798 C C . TYR A 1 102 ? 3.691 -4.057 2.873 1.00 83.81 102 TYR A C 1
ATOM 800 O O . TYR A 1 102 ? 2.752 -3.940 3.654 1.00 83.81 102 TYR A O 1
ATOM 808 N N . TYR A 1 103 ? 3.596 -4.762 1.748 1.00 86.56 103 TYR A N 1
ATOM 809 C CA . TYR A 1 103 ? 2.361 -5.440 1.368 1.00 86.56 103 TYR A CA 1
ATOM 810 C C . TYR A 1 103 ? 2.023 -6.599 2.306 1.00 86.56 103 TYR A C 1
ATOM 812 O O . TYR A 1 103 ? 0.859 -6.766 2.662 1.00 86.56 103 TYR A O 1
ATOM 820 N N . GLN A 1 104 ? 3.021 -7.328 2.811 1.00 87.94 104 GLN A N 1
ATOM 821 C CA . GLN A 1 104 ? 2.814 -8.320 3.870 1.00 87.94 104 GLN A CA 1
ATOM 822 C C . GLN A 1 104 ? 2.284 -7.678 5.159 1.00 87.94 104 GLN A C 1
ATOM 824 O O . GLN A 1 104 ? 1.368 -8.212 5.785 1.00 87.94 104 GLN A O 1
ATOM 829 N N . GLN A 1 105 ? 2.822 -6.522 5.558 1.00 85.44 105 GLN A N 1
ATOM 830 C CA . GLN A 1 105 ? 2.308 -5.793 6.720 1.00 85.44 105 GLN A CA 1
ATOM 831 C C . GLN A 1 105 ? 0.894 -5.262 6.492 1.00 85.44 105 GLN A C 1
ATOM 833 O O . GLN A 1 105 ? 0.049 -5.399 7.371 1.00 85.44 105 GLN A O 1
ATOM 838 N N . VAL A 1 106 ? 0.618 -4.706 5.312 1.00 88.81 106 VAL A N 1
ATOM 839 C CA . VAL A 1 106 ? -0.722 -4.265 4.917 1.00 88.81 106 VAL A CA 1
ATOM 840 C C . VAL A 1 106 ? -1.704 -5.425 5.008 1.00 88.81 106 VAL A C 1
ATOM 842 O O . VAL A 1 106 ? -2.730 -5.258 5.650 1.00 88.81 106 VAL A O 1
ATOM 845 N N . ALA A 1 107 ? -1.376 -6.599 4.462 1.00 89.31 107 ALA A N 1
ATOM 846 C CA . ALA A 1 107 ? -2.235 -7.782 4.520 1.00 89.31 107 ALA A CA 1
ATOM 847 C C . ALA A 1 107 ? -2.525 -8.231 5.963 1.00 89.31 107 ALA A C 1
ATOM 849 O O . ALA A 1 107 ? -3.655 -8.582 6.302 1.00 89.31 107 ALA A O 1
ATOM 850 N N . ARG A 1 108 ? -1.518 -8.1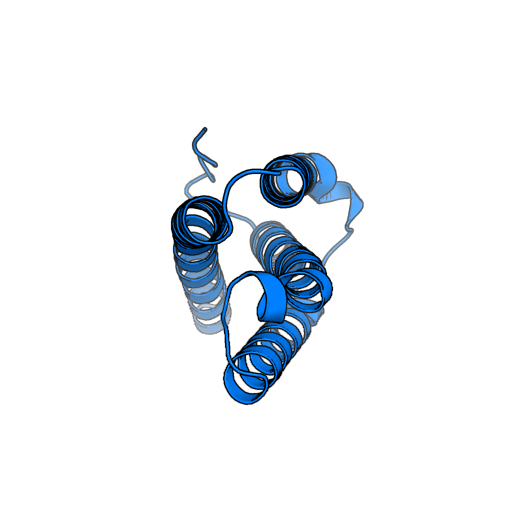81 6.845 1.00 89.31 108 ARG A N 1
ATOM 851 C CA . ARG A 1 108 ? -1.709 -8.464 8.277 1.00 89.31 108 ARG A CA 1
ATOM 852 C C . ARG A 1 108 ? -2.629 -7.436 8.935 1.00 89.31 108 ARG A C 1
ATOM 854 O O . ARG A 1 108 ? -3.531 -7.814 9.675 1.00 89.31 108 ARG A O 1
ATOM 861 N N . LEU A 1 109 ? -2.420 -6.148 8.664 1.00 88.94 109 LEU A N 1
ATOM 862 C CA . LEU A 1 109 ? -3.213 -5.065 9.245 1.00 88.94 109 LEU A CA 1
ATOM 863 C C . LEU A 1 109 ? -4.656 -5.080 8.750 1.00 88.94 109 LEU A C 1
ATOM 865 O O . LEU A 1 109 ? -5.569 -4.960 9.561 1.00 88.94 109 LEU A O 1
ATOM 869 N N . THR A 1 110 ? -4.880 -5.287 7.454 1.00 88.56 110 THR A N 1
ATOM 870 C CA . THR A 1 110 ? -6.231 -5.417 6.905 1.00 88.56 110 THR A CA 1
ATOM 871 C C . THR A 1 110 ? -6.940 -6.644 7.470 1.00 88.56 110 THR A C 1
ATOM 873 O O . THR A 1 110 ? -8.100 -6.532 7.856 1.00 88.56 110 THR A O 1
ATOM 876 N N . SER A 1 111 ? -6.249 -7.779 7.628 1.00 87.81 111 SER A N 1
ATOM 877 C CA . SER A 1 111 ? -6.809 -8.959 8.301 1.00 87.81 111 SER A CA 1
ATOM 878 C C . SER A 1 111 ? -7.208 -8.661 9.750 1.00 87.81 111 SER A C 1
ATOM 880 O O . SER A 1 111 ? -8.325 -8.989 10.147 1.00 87.81 111 SER A O 1
ATOM 882 N N . LEU A 1 112 ? -6.359 -7.975 10.525 1.00 86.50 112 LEU A N 1
ATOM 883 C CA . LEU A 1 112 ? -6.686 -7.554 11.894 1.00 86.50 112 LEU A CA 1
ATOM 884 C C . LEU A 1 112 ? -7.903 -6.623 11.938 1.00 86.50 112 LEU A C 1
ATOM 886 O O . LEU A 1 112 ? -8.785 -6.819 12.773 1.00 86.50 112 LEU A O 1
ATOM 890 N N . MET A 1 113 ? -7.978 -5.653 11.025 1.00 86.88 113 MET A N 1
ATOM 891 C CA . MET A 1 113 ? -9.109 -4.728 10.920 1.00 86.88 113 MET A CA 1
ATOM 892 C C . MET A 1 113 ? -10.417 -5.463 10.601 1.00 86.88 113 MET A C 1
ATOM 894 O O . MET A 1 113 ? -11.434 -5.204 11.240 1.00 86.88 113 MET A O 1
ATOM 898 N N . VAL A 1 114 ? -10.395 -6.415 9.660 1.00 87.06 114 VAL A N 1
ATOM 899 C CA . VAL A 1 114 ? -11.558 -7.266 9.347 1.00 87.06 114 VAL A CA 1
ATOM 900 C C . VAL A 1 114 ? -11.961 -8.087 10.567 1.00 87.06 114 VAL A C 1
ATOM 902 O O . VAL A 1 114 ? -13.135 -8.122 10.920 1.00 87.06 114 VAL A O 1
ATOM 905 N N . LYS A 1 115 ? -10.992 -8.703 11.250 1.00 85.75 115 LYS A N 1
ATOM 906 C CA . LYS A 1 115 ? -11.240 -9.524 12.437 1.00 85.75 115 LYS A CA 1
ATOM 907 C C . LYS A 1 115 ? -11.918 -8.717 13.548 1.00 85.75 115 LYS A C 1
ATOM 909 O O . LYS A 1 115 ? -12.877 -9.188 14.144 1.00 85.75 115 LYS A O 1
ATOM 914 N N . GLN A 1 116 ? -11.437 -7.501 13.806 1.00 81.69 116 GLN A N 1
ATOM 915 C CA . GLN A 1 116 ? -12.016 -6.592 14.799 1.00 81.69 116 GLN A CA 1
ATOM 916 C C . GLN A 1 116 ? -13.415 -6.113 14.398 1.00 81.69 116 GLN A C 1
ATOM 918 O O . GLN A 1 116 ? -14.276 -6.004 15.259 1.00 81.69 116 GLN A O 1
ATOM 923 N N . ARG A 1 117 ? -13.670 -5.884 13.103 1.00 78.75 117 ARG A N 1
ATOM 924 C CA . ARG A 1 117 ? -15.011 -5.543 12.606 1.00 78.75 117 ARG A CA 1
ATOM 925 C C . ARG A 1 117 ? -16.022 -6.678 12.791 1.00 78.75 117 ARG A C 1
ATOM 927 O O . ARG A 1 117 ? -17.188 -6.392 12.976 1.00 78.75 117 ARG A O 1
ATOM 934 N N . LEU A 1 118 ? -15.590 -7.935 12.688 1.00 81.25 118 LEU A N 1
ATOM 935 C CA . LEU A 1 118 ? -16.468 -9.104 12.831 1.00 81.25 118 LEU A CA 1
ATOM 936 C C . LEU A 1 118 ? -16.746 -9.491 14.292 1.00 81.25 118 LEU A C 1
ATOM 938 O O . LEU A 1 118 ? -17.669 -10.255 14.545 1.00 81.25 118 LEU A O 1
ATOM 942 N N . MET A 1 119 ? -15.913 -9.033 15.228 1.00 77.06 119 MET A N 1
ATOM 943 C CA . MET A 1 119 ? -16.067 -9.302 16.664 1.00 77.06 119 MET A CA 1
ATOM 944 C C . MET A 1 119 ? -16.838 -8.213 17.419 1.00 77.06 119 MET A C 1
ATOM 946 O O . MET A 1 119 ? -17.186 -8.433 18.576 1.00 77.06 119 MET A O 1
ATOM 950 N N . ASN A 1 120 ? -17.061 -7.063 16.781 1.00 58.66 120 ASN A N 1
ATOM 951 C CA . ASN A 1 120 ? -17.867 -5.953 17.290 1.00 58.66 120 ASN A CA 1
ATOM 952 C C . ASN A 1 120 ? -19.231 -5.945 16.602 1.00 58.66 120 ASN A C 1
ATOM 954 O O . ASN A 1 120 ? -20.192 -5.480 17.248 1.00 58.66 120 ASN A O 1
#

Secondary structure (DSSP, 8-state):
------SS--HHHHHHHHHHHHHHHHHHHHHHTTTTT--HHHHHHHHHHHHHHHHHHGGG---TTTTHHHHHHHHHHHHHHHH--S-HHHHHHHHHHHHHHHHHHHHHHHHHHHHHHHH-

Organism: Xenopus tropicalis (NCBI:txid8364)

pLDDT: mean 82.02, std 12.25, range [39.97, 96.06]

Foldseek 3Di:
DDPPQPPDDQLQLLLLLLLLLLVLVLVQLVVCVVLLVHDPVVSVVSNVVSVVSNVVSVVSNDDNVVNVVVSVVVVVLSVVLSPDPDDSPVSNVVNCVSSVVSVVSNVVSVVVSVVVVVVD